Protein AF-A0A8J7GKZ3-F1 (afdb_monomer)

Foldseek 3Di:
DDPDFAPFWEQEPNDTWGWHWDDDPQQWTWIWTDDPNDIDIDIDGRNVRCVVRVDHHYDDDVVVPPDPDDPDDPPDPPDDDDD

Nearest PDB structures (foldseek):
  6em4-assembly1_A  TM=4.328E-01  e=4.264E+00  Saccharomyces cerevisiae S288C

Mean predicted aligned error: 5.75 Å

pLDDT: mean 87.32, std 11.35, range [49.41, 97.25]

InterPro domains:
  IPR046646 Protein of unknown function DUF6758 [PF20544] (3-79)

Sequence (83 aa):
MAEGLPHAKVTAAGHPTPLWAFDAPPDRSAYVGEAKGFWLYAVAWPATAGYVLAEEVVLHDLVESLPSALVFGAPSPYLHGED

Secondary structure (DSSP, 8-state):
---SS-SEEEEETTEEEEEEEE---TT-EEEEEEETTEEEEEEESSGGGGGGGGS-EEE--TTT---TT----SPPTT-PPP-

Solvent-accessible surface area (backbone atoms only — not comparable to full-atom values): 5347 Å² total; per-residue (Å²): 128,90,83,73,80,62,74,35,45,36,30,50,89,87,37,86,27,55,20,36,71,54,98,55,63,87,63,33,30,35,30,42,33,61,54,97,91,39,82,44,77,52,74,26,72,51,33,72,46,44,59,60,42,76,44,96,40,72,55,77,60,59,89,84,53,71,65,97,75,72,86,75,74,78,81,58,95,86,65,78,79,86,134

Organism: NCBI:txid619741

Radius of gyration: 13.87 Å; Cα contacts (8 Å, |Δ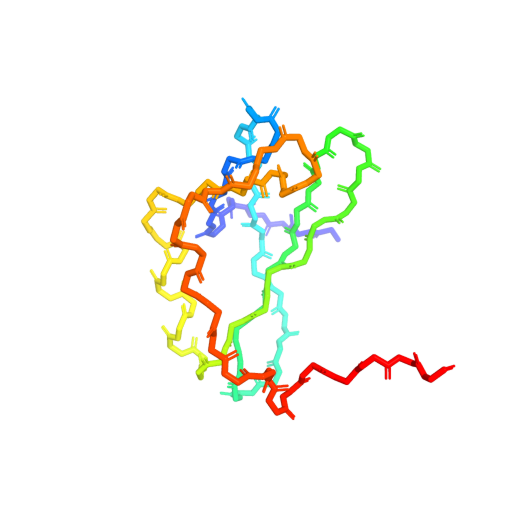i|>4): 115; chains: 1; bounding box: 29×35×29 Å

Structure (mmCIF, N/CA/C/O backbone):
data_AF-A0A8J7GKZ3-F1
#
_entry.id   AF-A0A8J7GKZ3-F1
#
loop_
_atom_site.group_PDB
_atom_site.id
_atom_site.type_symbol
_atom_site.label_atom_id
_atom_site.label_alt_id
_atom_site.label_comp_id
_atom_site.label_asym_id
_atom_site.label_entity_id
_atom_site.label_seq_id
_atom_site.pdbx_PDB_ins_code
_atom_site.Cartn_x
_atom_site.Cartn_y
_atom_site.Cartn_z
_atom_site.occupancy
_atom_site.B_iso_or_equiv
_atom_site.auth_seq_id
_atom_site.auth_comp_id
_atom_site.auth_asym_id
_atom_site.auth_atom_id
_atom_site.pdbx_PDB_model_num
ATOM 1 N N . MET A 1 1 ? 12.195 13.455 -0.135 1.00 49.41 1 MET A N 1
ATOM 2 C CA . MET A 1 1 ? 10.769 13.663 0.200 1.00 49.41 1 MET A CA 1
ATOM 3 C C . MET A 1 1 ? 10.004 13.523 -1.100 1.00 49.41 1 MET A C 1
ATOM 5 O O . MET A 1 1 ? 10.517 14.012 -2.095 1.00 49.41 1 MET A O 1
ATOM 9 N N . ALA A 1 2 ? 8.885 12.800 -1.139 1.00 53.97 2 ALA A N 1
ATOM 10 C CA . ALA A 1 2 ? 8.121 12.658 -2.377 1.00 53.97 2 ALA A CA 1
ATOM 11 C C . ALA A 1 2 ? 7.554 14.032 -2.777 1.00 53.97 2 ALA A C 1
ATOM 13 O O . ALA A 1 2 ? 6.672 14.563 -2.106 1.00 53.97 2 ALA A O 1
ATOM 14 N N . GLU A 1 3 ? 8.117 14.645 -3.815 1.00 57.94 3 GLU A N 1
ATOM 15 C CA . GLU A 1 3 ? 7.631 15.902 -4.383 1.00 57.94 3 GLU A CA 1
ATOM 16 C C . GLU A 1 3 ? 6.561 15.568 -5.430 1.00 57.94 3 GLU A C 1
ATOM 18 O O . GLU A 1 3 ? 6.850 14.918 -6.431 1.00 57.94 3 GLU A O 1
ATOM 23 N N . GLY A 1 4 ? 5.309 15.965 -5.186 1.00 75.25 4 GLY A N 1
ATOM 24 C CA . GLY A 1 4 ? 4.196 15.728 -6.111 1.00 75.25 4 GLY A CA 1
ATOM 25 C C . GLY A 1 4 ? 2.877 15.378 -5.422 1.00 75.25 4 GLY A C 1
ATOM 26 O O . GLY A 1 4 ? 2.831 15.075 -4.226 1.00 75.25 4 GLY A O 1
ATOM 27 N N . LEU A 1 5 ? 1.788 15.432 -6.195 1.00 91.00 5 LEU A N 1
ATOM 28 C CA . LEU A 1 5 ? 0.485 14.933 -5.754 1.00 91.00 5 LEU A CA 1
ATOM 29 C C . LEU A 1 5 ? 0.583 13.432 -5.424 1.00 91.00 5 LEU A C 1
ATOM 31 O O . LEU A 1 5 ? 1.363 12.716 -6.058 1.00 91.00 5 LEU A O 1
ATOM 35 N N . PRO A 1 6 ? -0.194 12.939 -4.445 1.00 94.25 6 PRO A N 1
ATOM 36 C CA . PRO A 1 6 ? -0.253 11.513 -4.165 1.00 94.25 6 PRO A CA 1
ATOM 37 C C . PRO A 1 6 ? -0.755 10.741 -5.391 1.00 94.25 6 PRO A C 1
ATOM 39 O O . PRO A 1 6 ? -1.628 11.206 -6.123 1.00 94.25 6 PRO A O 1
ATOM 42 N N . HIS A 1 7 ? -0.197 9.550 -5.591 1.00 95.38 7 HIS A N 1
ATOM 43 C CA . HIS A 1 7 ? -0.521 8.671 -6.717 1.00 95.38 7 HIS A CA 1
ATOM 44 C C . HIS A 1 7 ? -1.698 7.741 -6.402 1.00 95.38 7 HIS A C 1
ATOM 46 O O . HIS A 1 7 ? -2.359 7.257 -7.316 1.00 95.38 7 HIS A O 1
ATOM 52 N N . ALA A 1 8 ? -1.942 7.478 -5.117 1.00 95.69 8 ALA A N 1
ATOM 53 C CA . ALA A 1 8 ? -3.009 6.614 -4.634 1.00 95.69 8 ALA A CA 1
ATOM 54 C C . ALA A 1 8 ? -3.486 7.056 -3.242 1.00 95.69 8 ALA A C 1
ATOM 56 O O . ALA A 1 8 ? -2.903 7.947 -2.613 1.00 95.69 8 ALA A O 1
ATOM 57 N N . LYS A 1 9 ? -4.556 6.428 -2.755 1.00 96.06 9 LYS A N 1
ATOM 58 C CA . LYS A 1 9 ? -5.106 6.666 -1.419 1.00 96.06 9 LYS A CA 1
ATOM 59 C C . LYS A 1 9 ? -5.683 5.371 -0.865 1.00 96.06 9 LYS A C 1
ATOM 61 O O . LYS A 1 9 ? -6.348 4.639 -1.587 1.00 96.06 9 LYS A O 1
ATOM 66 N N . VAL A 1 10 ? -5.498 5.151 0.429 1.00 97.00 10 VAL A N 1
ATOM 67 C CA . VAL A 1 10 ? -6.237 4.130 1.184 1.00 97.00 10 VAL A CA 1
ATOM 68 C C . VAL A 1 10 ? -6.952 4.777 2.362 1.00 97.00 10 VAL A C 1
ATOM 70 O O . VAL A 1 10 ? -6.621 5.895 2.752 1.00 97.00 10 VAL A O 1
ATOM 73 N N . THR A 1 11 ? -7.910 4.078 2.954 1.00 96.12 11 THR A N 1
ATOM 74 C CA . THR A 1 11 ? -8.472 4.442 4.256 1.00 96.12 11 THR A CA 1
ATOM 75 C C . THR A 1 11 ? -7.888 3.515 5.313 1.00 96.12 11 THR A C 1
ATOM 77 O O . THR A 1 11 ? -8.192 2.324 5.317 1.00 96.12 11 THR A O 1
ATOM 80 N N . ALA A 1 12 ? -7.059 4.044 6.213 1.00 93.88 12 ALA A N 1
ATOM 81 C CA . ALA A 1 12 ? -6.427 3.284 7.291 1.00 93.88 12 ALA A CA 1
ATOM 82 C C . ALA A 1 12 ? -6.951 3.755 8.653 1.00 93.88 12 ALA A C 1
ATOM 84 O O . ALA A 1 12 ? -6.898 4.944 8.970 1.00 93.88 12 ALA A O 1
ATOM 85 N N . ALA A 1 13 ? -7.492 2.836 9.460 1.00 89.25 13 ALA A N 1
ATOM 86 C CA . ALA A 1 13 ? -8.092 3.149 10.767 1.00 89.25 13 ALA A CA 1
ATOM 87 C C . ALA A 1 13 ? -9.129 4.300 10.720 1.00 89.25 13 ALA A C 1
ATOM 89 O O . ALA A 1 13 ? -9.215 5.115 11.645 1.00 89.25 13 ALA A O 1
ATOM 90 N N . GLY A 1 14 ? -9.874 4.399 9.611 1.00 90.50 14 GLY A N 1
ATOM 91 C CA . GLY A 1 14 ? -10.856 5.457 9.348 1.00 90.50 14 GLY A CA 1
ATOM 92 C C . GLY A 1 14 ? -10.288 6.772 8.793 1.00 90.50 14 GLY A C 1
ATOM 93 O O . GLY A 1 14 ? -11.043 7.731 8.657 1.00 90.50 14 GLY A O 1
ATOM 94 N N . HIS A 1 15 ? -8.993 6.844 8.465 1.00 91.94 15 HIS A N 1
ATOM 95 C CA . HIS A 1 15 ? -8.342 8.062 7.962 1.00 91.94 15 HIS A CA 1
ATOM 96 C C . HIS A 1 15 ? -7.950 7.916 6.493 1.00 91.94 15 HIS A C 1
ATOM 98 O O . HIS A 1 15 ? -7.288 6.936 6.149 1.00 91.94 15 HIS A O 1
ATOM 104 N N . PRO A 1 16 ? -8.297 8.888 5.629 1.00 95.00 16 PRO A N 1
ATOM 105 C CA . PRO A 1 16 ? -7.726 8.991 4.295 1.00 95.00 16 PRO A CA 1
ATOM 106 C C . PRO A 1 16 ? -6.203 9.142 4.373 1.00 95.00 16 PRO A C 1
ATOM 108 O O . PRO A 1 16 ? -5.693 10.137 4.887 1.00 95.00 16 PRO A O 1
ATOM 111 N N . THR A 1 17 ? -5.481 8.165 3.842 1.00 96.94 17 THR A N 1
ATOM 112 C CA . THR A 1 17 ? -4.021 8.109 3.848 1.00 96.94 17 THR A CA 1
ATOM 113 C C . THR A 1 17 ? -3.509 8.247 2.417 1.00 96.94 17 THR A C 1
ATOM 115 O O . THR A 1 17 ? -3.693 7.324 1.615 1.00 96.94 17 THR A O 1
ATOM 118 N N . PRO A 1 18 ? -2.904 9.395 2.060 1.00 96.38 18 PRO A N 1
ATOM 119 C CA . PRO A 1 18 ? -2.282 9.569 0.755 1.00 96.38 18 PRO A CA 1
ATOM 120 C C . PRO A 1 18 ? -1.072 8.642 0.607 1.00 96.38 18 PRO A C 1
ATOM 122 O O . PRO A 1 18 ? -0.318 8.432 1.558 1.00 96.38 18 PRO A O 1
ATOM 125 N N . LEU A 1 19 ? -0.893 8.108 -0.599 1.00 97.12 19 LEU A N 1
ATOM 126 C CA . LEU A 1 19 ? 0.209 7.228 -0.960 1.00 97.12 19 LEU A CA 1
ATOM 127 C C . LEU A 1 19 ? 1.001 7.813 -2.135 1.00 97.12 19 LEU A C 1
ATOM 129 O O . LEU A 1 19 ? 0.431 8.202 -3.160 1.00 97.12 19 LEU A O 1
ATOM 133 N N . TRP A 1 20 ? 2.325 7.817 -2.017 1.00 96.75 20 TRP A N 1
ATOM 134 C CA . TRP A 1 20 ? 3.247 8.218 -3.076 1.00 96.75 20 TRP A CA 1
ATOM 135 C C . TRP A 1 20 ? 3.972 7.000 -3.621 1.00 96.75 20 TRP A C 1
ATOM 137 O O . TRP A 1 20 ? 4.550 6.232 -2.854 1.00 96.75 20 TRP A O 1
ATOM 147 N N . ALA A 1 21 ? 3.947 6.838 -4.943 1.00 95.31 21 ALA A N 1
ATOM 148 C CA . ALA A 1 21 ? 4.783 5.857 -5.610 1.00 95.31 21 ALA A CA 1
ATOM 149 C C . ALA A 1 21 ? 6.263 6.209 -5.406 1.00 95.31 21 ALA A C 1
ATOM 151 O O . ALA A 1 21 ? 6.631 7.387 -5.371 1.00 95.31 21 ALA A O 1
ATOM 152 N N . PHE A 1 22 ? 7.099 5.187 -5.287 1.00 93.81 22 PHE A N 1
ATOM 153 C CA . PHE A 1 22 ? 8.551 5.325 -5.283 1.00 93.81 22 PHE A CA 1
ATOM 154 C C . PHE A 1 22 ? 9.179 4.237 -6.153 1.00 93.81 22 PHE A C 1
ATOM 156 O O . PHE A 1 22 ? 8.508 3.277 -6.539 1.00 93.81 22 PHE A O 1
ATOM 163 N N . ASP A 1 23 ? 10.460 4.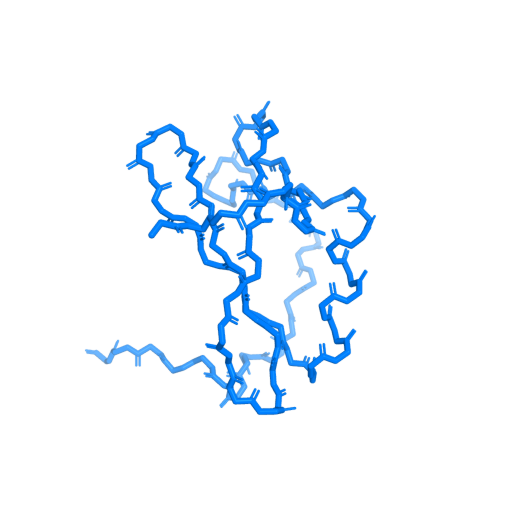403 -6.476 1.00 94.62 23 ASP A N 1
ATOM 164 C CA . ASP A 1 23 ? 11.170 3.473 -7.349 1.00 94.62 23 ASP A CA 1
ATOM 165 C C . ASP A 1 23 ? 11.161 2.053 -6.771 1.00 94.62 23 ASP A C 1
ATOM 167 O O . ASP A 1 23 ? 11.611 1.800 -5.651 1.00 94.62 23 ASP A O 1
ATOM 171 N N . ALA A 1 24 ? 10.658 1.117 -7.572 1.00 94.50 24 ALA A N 1
ATOM 172 C 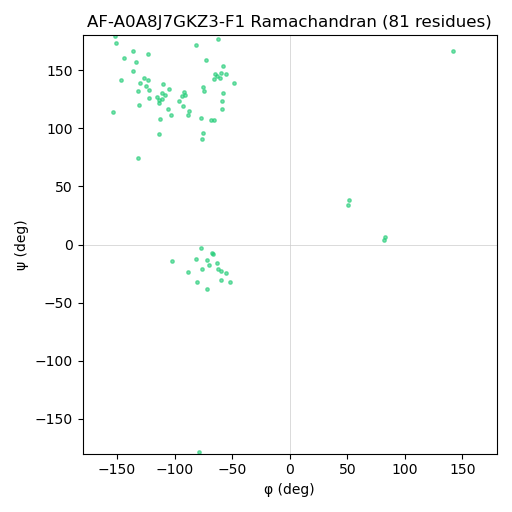CA . ALA A 1 24 ? 10.583 -0.300 -7.259 1.00 94.50 24 ALA A CA 1
ATOM 173 C C . ALA A 1 24 ? 11.072 -1.130 -8.459 1.00 94.50 24 ALA A C 1
ATOM 175 O O . ALA A 1 24 ? 11.047 -0.646 -9.594 1.00 94.50 24 ALA A O 1
ATOM 176 N N . PRO A 1 25 ? 11.518 -2.382 -8.246 1.00 95.38 25 PRO A N 1
ATOM 177 C CA . PRO A 1 25 ? 11.838 -3.278 -9.352 1.00 95.38 25 PRO A CA 1
ATOM 178 C C . PRO A 1 25 ? 10.625 -3.492 -10.282 1.00 95.38 25 PRO A C 1
ATOM 180 O O . PRO A 1 25 ? 9.485 -3.420 -9.827 1.00 95.38 25 PRO A O 1
ATOM 183 N N . PRO A 1 26 ? 10.836 -3.807 -11.573 1.00 95.44 26 PRO A N 1
ATOM 184 C CA . PRO A 1 26 ? 9.766 -3.849 -12.580 1.00 95.44 26 PRO A CA 1
ATOM 185 C C . PRO A 1 26 ? 8.719 -4.956 -12.363 1.00 95.44 26 PRO A C 1
ATOM 187 O O . PRO A 1 26 ? 7.712 -4.997 -13.065 1.00 95.44 26 PRO A O 1
ATOM 190 N N . ASP A 1 27 ? 8.948 -5.870 -11.420 1.00 94.69 27 ASP A N 1
ATOM 191 C CA . ASP A 1 27 ? 8.018 -6.942 -11.063 1.00 94.69 27 ASP A CA 1
ATOM 192 C C . ASP A 1 27 ? 6.898 -6.480 -10.116 1.00 94.69 27 ASP A C 1
ATOM 194 O O . ASP A 1 27 ? 5.918 -7.211 -9.940 1.00 94.69 27 ASP A O 1
ATOM 198 N N . ARG A 1 28 ? 7.016 -5.280 -9.529 1.00 95.25 28 ARG A N 1
ATOM 199 C CA . ARG A 1 28 ? 6.101 -4.763 -8.507 1.00 95.25 28 ARG A CA 1
ATOM 200 C C . ARG A 1 28 ? 5.873 -3.261 -8.619 1.00 95.25 28 ARG A C 1
ATOM 202 O O . ARG A 1 28 ? 6.677 -2.522 -9.173 1.00 95.25 28 ARG A O 1
ATOM 209 N N . SER A 1 29 ? 4.787 -2.807 -8.013 1.00 96.69 29 SER A N 1
ATOM 210 C CA . SER A 1 29 ? 4.557 -1.393 -7.716 1.00 96.69 29 SER A CA 1
ATOM 211 C C . SER A 1 29 ? 4.658 -1.184 -6.211 1.00 96.69 29 SER A C 1
ATOM 213 O O . SER A 1 29 ? 4.120 -2.001 -5.457 1.00 96.69 29 SER A O 1
ATOM 215 N N . ALA A 1 30 ? 5.308 -0.107 -5.775 1.00 96.75 30 ALA A N 1
ATOM 216 C CA . ALA A 1 30 ? 5.447 0.210 -4.362 1.00 96.75 30 ALA A CA 1
ATOM 217 C C . ALA A 1 30 ? 5.050 1.657 -4.073 1.00 96.75 30 ALA A C 1
ATOM 219 O O . ALA A 1 30 ? 5.367 2.576 -4.832 1.00 96.75 30 ALA A O 1
ATOM 220 N N . TYR A 1 31 ? 4.351 1.837 -2.956 1.00 96.81 31 TYR A N 1
ATOM 221 C CA . TYR A 1 31 ? 3.870 3.126 -2.495 1.00 96.81 31 TYR A CA 1
ATOM 222 C C . TYR A 1 31 ? 4.110 3.274 -0.999 1.00 96.81 31 TYR A C 1
ATOM 224 O O . TYR A 1 31 ? 4.069 2.289 -0.257 1.00 96.81 31 TYR A O 1
ATOM 232 N N . VAL A 1 32 ? 4.325 4.508 -0.558 1.00 97.25 32 VAL A N 1
ATOM 233 C CA . VAL A 1 32 ? 4.514 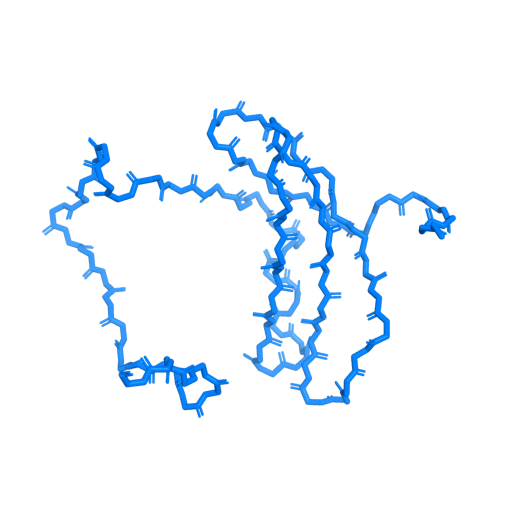4.849 0.851 1.00 97.25 32 VAL A CA 1
ATOM 234 C C . VAL A 1 32 ? 3.542 5.944 1.269 1.00 97.25 32 VAL A C 1
ATOM 236 O O . VAL A 1 32 ? 3.265 6.860 0.496 1.00 97.25 32 VAL A O 1
ATOM 239 N N . GLY A 1 33 ? 3.037 5.857 2.492 1.00 95.12 33 GLY A N 1
ATOM 240 C CA . GLY A 1 33 ? 2.269 6.912 3.142 1.00 95.12 33 GLY A CA 1
ATOM 241 C C . GLY A 1 33 ? 2.415 6.853 4.655 1.00 95.12 33 GLY A C 1
ATOM 242 O O . GLY A 1 33 ? 3.099 5.982 5.194 1.00 95.12 33 GLY A O 1
ATOM 243 N N . GLU A 1 34 ? 1.756 7.780 5.339 1.00 94.75 34 GLU A N 1
ATOM 244 C CA . GLU A 1 34 ? 1.769 7.865 6.797 1.00 94.75 34 GLU A CA 1
ATOM 245 C C . GLU A 1 34 ? 0.341 8.011 7.332 1.00 94.75 34 GLU A C 1
ATOM 247 O O . GLU A 1 34 ? -0.436 8.844 6.857 1.00 94.75 34 GLU A O 1
ATOM 252 N N . ALA A 1 35 ? -0.005 7.210 8.337 1.00 91.88 35 ALA A N 1
ATOM 253 C CA . ALA A 1 35 ? -1.277 7.287 9.042 1.00 91.88 35 ALA A CA 1
ATOM 254 C C . ALA A 1 35 ? -1.027 7.289 10.552 1.00 91.88 35 ALA A C 1
ATOM 256 O O . ALA A 1 35 ? -0.477 6.335 11.093 1.00 91.88 35 ALA A O 1
ATOM 257 N N . LYS A 1 36 ? -1.449 8.353 11.248 1.00 89.88 36 LYS A N 1
ATOM 258 C CA . LYS A 1 36 ? -1.325 8.480 12.715 1.00 89.88 36 LYS A CA 1
ATOM 259 C C . LYS A 1 36 ? 0.097 8.214 13.260 1.00 89.88 36 LYS A C 1
ATOM 261 O O . LYS A 1 36 ? 0.233 7.608 14.320 1.00 89.88 36 LYS A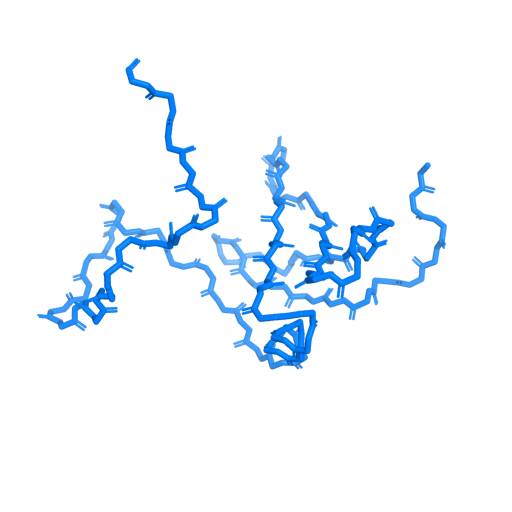 O 1
ATOM 266 N N . GLY A 1 37 ? 1.151 8.646 12.564 1.00 90.56 37 GLY A N 1
ATOM 267 C CA . GLY A 1 37 ? 2.536 8.402 12.992 1.00 90.56 37 GLY A CA 1
ATOM 268 C C . GLY A 1 37 ? 3.095 7.023 12.626 1.00 90.56 37 GLY A C 1
ATOM 269 O O . GLY A 1 37 ? 4.228 6.716 12.992 1.00 90.56 37 GLY A O 1
ATOM 270 N N . PHE A 1 38 ? 2.335 6.196 11.902 1.00 91.94 38 PHE A N 1
ATOM 271 C CA . PHE A 1 38 ? 2.793 4.912 11.380 1.00 91.94 38 PHE A CA 1
ATOM 272 C C . PHE A 1 38 ? 3.061 5.004 9.884 1.00 91.94 38 PHE A C 1
ATOM 274 O O . PHE A 1 38 ? 2.234 5.503 9.116 1.00 91.94 38 PHE A O 1
ATOM 281 N N . TRP A 1 39 ? 4.205 4.467 9.470 1.00 94.44 39 TRP A N 1
ATOM 282 C CA . TRP A 1 39 ? 4.524 4.288 8.062 1.00 94.44 39 TRP A CA 1
ATOM 283 C C . TRP A 1 39 ? 3.734 3.122 7.483 1.00 94.44 39 TRP A C 1
ATOM 285 O O . TRP A 1 39 ? 3.720 2.026 8.044 1.00 94.44 39 TRP A O 1
ATOM 295 N N . LEU A 1 40 ? 3.120 3.361 6.3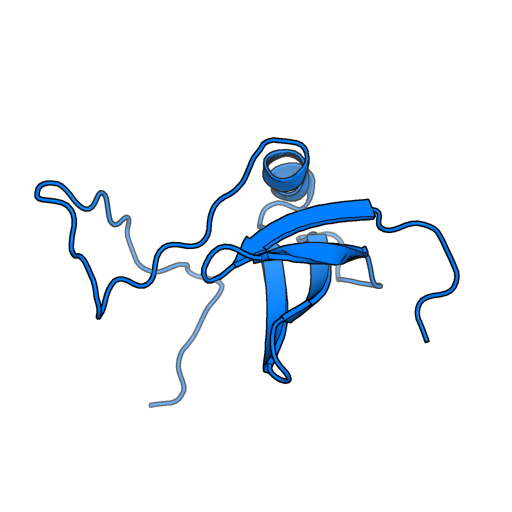31 1.00 94.44 40 LEU A N 1
ATOM 296 C CA . LEU A 1 40 ? 2.405 2.360 5.562 1.00 94.44 40 LEU A CA 1
ATOM 297 C C . LEU A 1 40 ? 3.117 2.143 4.230 1.00 94.44 40 LEU A C 1
ATOM 299 O O . LEU A 1 40 ? 3.316 3.088 3.466 1.00 94.44 40 LEU A O 1
ATOM 303 N N . TYR A 1 41 ? 3.433 0.884 3.939 1.00 94.50 41 TYR A N 1
ATOM 304 C CA . TYR A 1 41 ? 3.974 0.454 2.655 1.00 94.50 41 TYR A CA 1
ATOM 305 C C . TYR A 1 41 ? 2.954 -0.435 1.952 1.00 94.50 41 TYR A C 1
ATOM 307 O O . TYR A 1 41 ? 2.558 -1.472 2.482 1.00 94.50 41 TYR A O 1
ATOM 315 N N . ALA A 1 42 ? 2.540 -0.037 0.753 1.00 95.00 42 ALA A N 1
ATOM 316 C CA . ALA A 1 42 ? 1.712 -0.862 -0.116 1.00 95.00 42 ALA A CA 1
ATOM 317 C C . ALA A 1 42 ? 2.585 -1.397 -1.252 1.00 95.00 42 ALA A C 1
ATOM 319 O O . ALA A 1 42 ? 3.113 -0.618 -2.048 1.00 95.00 42 ALA A O 1
ATOM 320 N N . VAL A 1 43 ? 2.743 -2.719 -1.318 1.00 94.38 43 VAL A N 1
ATOM 321 C CA . VAL A 1 43 ? 3.509 -3.400 -2.368 1.00 94.38 43 VAL A CA 1
ATOM 322 C C . VAL A 1 43 ? 2.594 -4.389 -3.069 1.00 94.38 43 VAL A C 1
ATOM 324 O O . VAL A 1 43 ? 1.967 -5.223 -2.416 1.00 94.38 43 VAL A O 1
ATOM 327 N N . ALA A 1 44 ? 2.507 -4.287 -4.392 1.00 93.19 44 ALA A N 1
ATOM 328 C CA . ALA A 1 44 ? 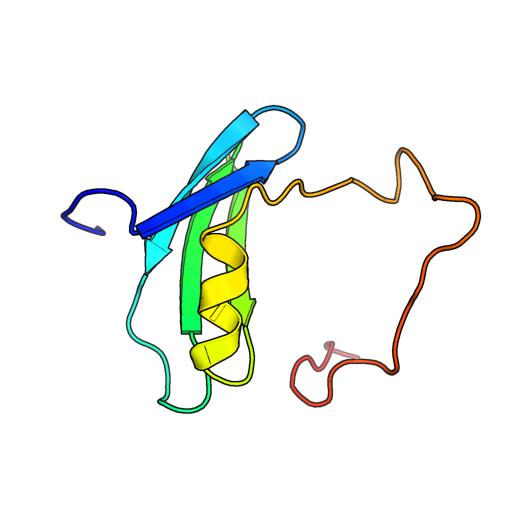1.628 -5.123 -5.196 1.00 93.19 44 ALA A CA 1
ATOM 329 C C . ALA A 1 44 ? 2.410 -5.845 -6.299 1.00 93.19 44 ALA A C 1
ATOM 331 O O . ALA A 1 44 ? 3.246 -5.240 -6.976 1.00 93.19 44 ALA A O 1
ATOM 332 N N . TRP A 1 45 ? 2.101 -7.133 -6.471 1.00 93.25 45 TRP A N 1
ATOM 333 C CA . TRP A 1 45 ? 2.604 -7.991 -7.542 1.00 93.25 45 TRP A CA 1
ATOM 334 C C . TRP A 1 45 ? 1.439 -8.593 -8.335 1.00 93.25 45 TRP A C 1
ATOM 336 O O . TRP A 1 45 ? 0.452 -9.009 -7.724 1.00 93.25 45 TRP A O 1
ATOM 346 N N . PRO A 1 46 ? 1.560 -8.715 -9.669 1.00 94.06 46 PRO A N 1
ATOM 347 C CA . PRO A 1 46 ? 2.602 -8.102 -10.510 1.00 94.06 46 PRO A CA 1
ATOM 348 C C . PRO A 1 46 ? 2.540 -6.563 -10.452 1.00 94.06 46 PRO A C 1
ATOM 350 O O . PRO A 1 46 ? 1.630 -6.020 -9.838 1.00 94.06 46 PRO A O 1
ATOM 353 N N . ALA A 1 47 ? 3.455 -5.837 -11.103 1.00 94.50 47 ALA A N 1
ATOM 354 C CA . ALA A 1 47 ? 3.451 -4.364 -11.087 1.00 94.50 47 ALA A CA 1
ATOM 355 C C . ALA A 1 47 ? 2.094 -3.730 -11.465 1.00 94.50 47 ALA A C 1
ATOM 357 O O . ALA A 1 47 ? 1.711 -2.695 -10.928 1.00 94.50 47 ALA A O 1
ATOM 358 N N . THR A 1 48 ? 1.320 -4.378 -12.340 1.00 94.88 48 THR A N 1
ATOM 359 C CA . THR A 1 48 ? -0.033 -3.935 -12.713 1.00 94.88 48 THR A CA 1
ATOM 360 C C . THR A 1 48 ? -1.066 -4.099 -11.596 1.00 94.88 48 THR A C 1
ATOM 362 O O . THR A 1 48 ? -2.097 -3.437 -11.627 1.00 94.88 48 THR A O 1
ATOM 365 N N . ALA A 1 49 ? -0.811 -4.912 -10.570 1.00 93.75 49 ALA A N 1
ATOM 366 C CA . ALA A 1 49 ? -1.688 -5.011 -9.406 1.00 93.75 49 ALA A CA 1
ATOM 367 C C . ALA A 1 49 ? -1.771 -3.689 -8.619 1.00 93.75 49 ALA A C 1
ATOM 369 O O . ALA A 1 49 ? -2.729 -3.492 -7.875 1.00 93.75 49 ALA A O 1
ATOM 370 N N . GLY A 1 50 ? -0.848 -2.743 -8.842 1.00 94.19 50 GLY A N 1
ATOM 371 C CA . GLY A 1 50 ? -0.966 -1.373 -8.339 1.00 94.19 50 GLY A CA 1
ATOM 372 C C . GLY A 1 50 ? -2.259 -0.664 -8.763 1.00 94.19 50 GLY A C 1
ATOM 373 O O . GLY A 1 50 ? -2.738 0.193 -8.026 1.00 94.19 50 GLY A O 1
ATOM 374 N N . TYR A 1 51 ? -2.891 -1.067 -9.878 1.00 94.31 51 TYR A N 1
ATOM 375 C CA . TYR A 1 51 ? -4.194 -0.531 -10.297 1.00 94.31 51 TYR A CA 1
ATOM 376 C C . TYR A 1 51 ? -5.309 -0.765 -9.271 1.00 94.31 51 TYR A C 1
ATOM 378 O O . TYR A 1 51 ? -6.264 0.003 -9.248 1.00 94.31 51 TYR A O 1
ATOM 386 N N . VAL A 1 52 ? -5.178 -1.754 -8.381 1.00 93.19 52 VAL A N 1
ATOM 387 C CA . VAL A 1 52 ? -6.132 -1.961 -7.278 1.00 93.19 52 VAL A CA 1
ATOM 388 C C . VAL A 1 52 ? -6.207 -0.732 -6.365 1.00 93.19 52 VAL A C 1
ATOM 390 O O . VAL A 1 52 ? -7.268 -0.431 -5.833 1.00 93.19 52 VAL A O 1
ATOM 393 N N . LEU A 1 53 ? -5.115 0.025 -6.223 1.00 93.88 53 LEU A N 1
ATOM 394 C CA . LEU A 1 53 ? -5.079 1.236 -5.397 1.00 93.88 53 LEU A CA 1
ATOM 395 C C . LEU A 1 53 ? -5.738 2.460 -6.060 1.00 93.88 53 LEU A C 1
ATOM 397 O O . LEU A 1 53 ? -5.792 3.523 -5.440 1.00 93.88 53 LEU A O 1
ATOM 401 N N . ALA A 1 54 ? -6.208 2.337 -7.307 1.00 89.75 54 ALA A N 1
ATOM 402 C CA . ALA A 1 54 ? -7.064 3.346 -7.931 1.00 89.75 54 ALA A CA 1
ATOM 403 C C . ALA A 1 54 ? -8.512 3.278 -7.409 1.00 89.75 54 ALA A C 1
ATOM 405 O O . ALA A 1 54 ? -9.241 4.264 -7.507 1.00 89.75 54 ALA A O 1
ATOM 406 N N . GLU A 1 55 ? -8.912 2.133 -6.849 1.00 92.38 55 GLU A N 1
ATOM 407 C CA . GLU A 1 55 ? -10.211 1.931 -6.210 1.00 92.38 55 GLU A CA 1
ATOM 408 C C . GLU A 1 55 ? -10.227 2.471 -4.770 1.00 92.38 55 GLU A C 1
ATOM 410 O O . GLU A 1 55 ? -9.199 2.832 -4.188 1.00 92.38 55 GLU A O 1
ATOM 415 N N . GLU A 1 56 ? -11.408 2.495 -4.151 1.00 92.75 56 GLU A N 1
ATOM 416 C CA . GLU A 1 56 ? -11.526 2.789 -2.723 1.00 92.75 56 GLU A CA 1
ATOM 417 C C . GLU A 1 56 ? -11.085 1.584 -1.880 1.00 92.75 56 GLU A C 1
ATOM 419 O O . GLU A 1 56 ? -11.852 0.660 -1.611 1.00 92.75 56 GLU A O 1
ATOM 424 N N . VAL A 1 57 ? -9.824 1.601 -1.448 1.00 94.94 57 VAL A N 1
ATOM 425 C CA . VAL A 1 57 ? -9.245 0.542 -0.615 1.00 94.94 57 VAL A CA 1
ATOM 426 C C . VAL A 1 57 ? -9.301 0.927 0.861 1.00 94.94 57 VAL A C 1
ATOM 428 O O . VAL A 1 57 ? -8.745 1.946 1.278 1.00 94.94 57 VAL A O 1
ATOM 431 N N . VAL A 1 58 ? -9.931 0.075 1.672 1.00 93.12 58 VAL A N 1
ATOM 432 C CA . VAL A 1 58 ? -10.025 0.227 3.130 1.00 93.12 58 VAL A CA 1
ATOM 433 C C . VAL A 1 58 ? -9.195 -0.855 3.814 1.00 93.12 58 VAL A C 1
ATOM 435 O O . VAL A 1 58 ? -9.384 -2.046 3.571 1.00 93.12 58 VAL A O 1
ATOM 438 N N . LEU A 1 59 ? -8.274 -0.442 4.685 1.00 91.44 59 LEU A N 1
ATOM 439 C CA . LEU A 1 59 ? -7.493 -1.348 5.519 1.00 91.44 59 LEU A CA 1
ATOM 440 C C . LEU A 1 59 ? -8.247 -1.607 6.822 1.00 91.44 59 LEU A C 1
ATOM 442 O O . LEU A 1 59 ? -8.403 -0.710 7.655 1.00 91.44 59 LEU A O 1
ATOM 446 N N . HIS A 1 60 ? -8.715 -2.843 6.977 1.00 87.44 60 HIS A N 1
ATOM 447 C CA . HIS A 1 60 ? -9.402 -3.307 8.176 1.00 87.44 60 HIS A CA 1
ATOM 448 C C . HIS A 1 60 ? -8.413 -3.930 9.160 1.00 87.44 60 HIS A C 1
ATOM 450 O O . HIS A 1 60 ? -7.618 -4.791 8.784 1.00 87.44 60 HIS A O 1
ATOM 456 N N . ASP A 1 61 ? -8.494 -3.511 10.423 1.00 86.12 61 ASP A N 1
ATOM 457 C CA . ASP A 1 61 ? -7.766 -4.157 11.508 1.00 86.12 61 ASP A CA 1
ATOM 458 C C . ASP A 1 61 ? -8.473 -5.463 11.892 1.00 86.12 61 ASP A C 1
ATOM 460 O O . ASP A 1 61 ? -9.567 -5.468 12.464 1.00 86.12 61 ASP A O 1
ATOM 464 N N . LEU A 1 62 ? -7.837 -6.583 11.554 1.00 85.06 62 LEU A N 1
ATOM 465 C CA . LEU A 1 62 ? -8.356 -7.913 11.852 1.00 85.06 62 LEU A CA 1
ATOM 466 C C . LEU A 1 62 ? -8.272 -8.265 13.345 1.00 85.06 62 LEU A C 1
ATOM 468 O O . LEU A 1 62 ? -8.916 -9.223 13.759 1.00 85.06 62 LEU A O 1
ATOM 472 N N . VAL A 1 63 ? -7.527 -7.519 14.167 1.00 84.69 63 VAL A N 1
ATOM 473 C CA . VAL A 1 63 ? -7.549 -7.690 15.630 1.00 84.69 63 VAL A CA 1
ATOM 474 C C . VAL A 1 63 ? -8.870 -7.175 16.208 1.00 84.69 63 VAL A C 1
ATOM 476 O O . VAL A 1 63 ? -9.429 -7.796 17.111 1.00 84.69 63 VAL A O 1
ATOM 479 N N . GLU A 1 64 ? -9.391 -6.066 15.675 1.00 84.38 64 GLU A N 1
ATOM 480 C CA . GLU A 1 64 ? -10.650 -5.462 16.132 1.00 84.38 64 GLU A CA 1
ATOM 481 C C . GLU A 1 64 ? -11.886 -6.161 15.551 1.00 84.38 64 GLU A C 1
ATOM 483 O O . GLU A 1 64 ? -12.930 -6.230 16.208 1.00 84.38 64 GLU A O 1
ATOM 488 N N . SER A 1 65 ? -11.798 -6.684 14.322 1.00 78.06 65 SER A N 1
ATOM 489 C CA . SER A 1 65 ? -12.921 -7.364 13.675 1.00 78.06 65 SER A CA 1
ATOM 490 C C . SER A 1 65 ? -12.472 -8.403 12.647 1.00 78.06 65 SER A C 1
ATOM 492 O O . SER A 1 65 ? -11.940 -8.069 11.589 1.00 78.06 65 SER A O 1
ATOM 494 N N . LEU A 1 66 ? -12.753 -9.680 12.928 1.00 80.81 66 LEU A N 1
ATOM 495 C CA . LEU A 1 66 ? -12.584 -10.771 11.968 1.00 80.81 66 LEU A CA 1
ATOM 496 C C . LEU A 1 66 ? -13.897 -11.009 11.208 1.00 80.81 66 LEU A C 1
ATOM 498 O O . LEU A 1 66 ? -14.902 -11.367 11.832 1.00 80.81 66 LEU A O 1
ATOM 502 N N . PRO A 1 67 ? -13.921 -10.863 9.871 1.00 76.31 67 PRO A N 1
ATOM 503 C CA . PRO A 1 67 ? -15.087 -11.241 9.087 1.00 76.31 67 PRO A CA 1
ATOM 504 C C . PRO A 1 67 ? -15.317 -12.757 9.165 1.00 76.31 67 PRO A C 1
ATOM 506 O O . PRO A 1 67 ? -14.375 -13.547 9.215 1.00 76.31 67 PRO A O 1
ATOM 509 N N . SER A 1 68 ? -16.585 -13.174 9.121 1.00 76.12 68 SER A N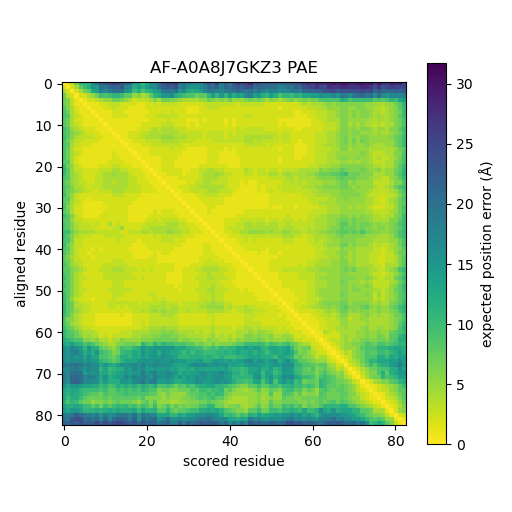 1
ATOM 510 C CA . SER A 1 68 ? -16.985 -14.588 9.224 1.00 76.12 68 SER A CA 1
ATOM 511 C C . SER A 1 68 ? -16.459 -15.471 8.086 1.00 76.12 68 SER A C 1
ATOM 513 O O . SER A 1 68 ? -16.370 -16.686 8.248 1.00 76.12 68 SER A O 1
ATOM 515 N N . ALA A 1 69 ? -16.093 -14.871 6.951 1.00 74.12 69 ALA A N 1
ATOM 516 C CA . ALA A 1 69 ? -15.474 -15.532 5.811 1.00 74.12 69 ALA A CA 1
ATOM 517 C C . ALA A 1 69 ? -14.247 -14.736 5.350 1.00 74.12 69 ALA A C 1
ATOM 519 O O . ALA A 1 69 ? -14.281 -14.041 4.334 1.00 74.12 69 ALA A O 1
ATOM 520 N N . LEU A 1 70 ? -13.157 -14.813 6.115 1.00 74.12 70 LEU A N 1
ATOM 521 C CA . LEU A 1 70 ? -11.875 -14.297 5.652 1.00 74.12 70 LEU A CA 1
ATOM 522 C C . LEU A 1 70 ? -11.382 -15.183 4.502 1.00 74.12 70 LEU A C 1
ATOM 524 O O . LEU A 1 70 ? -10.966 -16.322 4.715 1.00 74.12 70 LEU A O 1
ATOM 528 N N . VAL A 1 71 ? -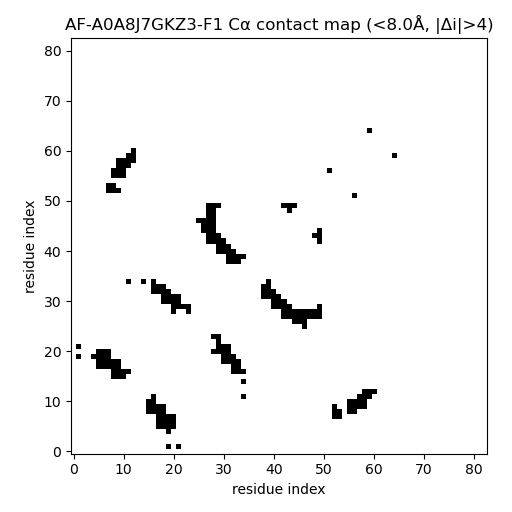11.441 -14.667 3.275 1.00 67.69 71 VAL A N 1
ATOM 529 C CA . VAL A 1 71 ? -10.819 -15.322 2.121 1.00 67.69 71 VAL A CA 1
ATOM 530 C C . VAL A 1 71 ? -9.319 -15.068 2.218 1.00 67.69 71 VAL A C 1
ATOM 532 O O . VAL A 1 71 ? -8.822 -14.049 1.745 1.00 67.69 71 VAL A O 1
ATOM 535 N N . PHE A 1 72 ? -8.595 -15.970 2.876 1.00 69.88 72 PHE A N 1
ATOM 536 C CA . PHE A 1 72 ? -7.139 -15.979 2.825 1.00 69.88 72 PHE A CA 1
ATOM 537 C C . PHE A 1 72 ? -6.686 -16.938 1.720 1.00 69.88 72 PHE A C 1
ATOM 539 O O . PHE A 1 72 ? -7.138 -18.080 1.630 1.00 69.88 72 PHE A O 1
ATOM 546 N N . GLY A 1 73 ? -5.827 -16.443 0.831 1.00 69.12 73 GLY A N 1
ATOM 547 C CA . GLY A 1 73 ? -5.121 -17.278 -0.135 1.00 69.12 73 GLY A CA 1
ATOM 548 C C . GLY A 1 73 ? -3.932 -17.987 0.512 1.00 69.12 73 GLY A C 1
ATOM 549 O O . GLY A 1 73 ? -3.651 -17.816 1.700 1.00 69.12 73 GLY A O 1
ATOM 550 N N . ALA A 1 74 ? -3.192 -18.755 -0.288 1.00 78.62 74 ALA A N 1
ATOM 551 C CA . ALA A 1 74 ? -1.862 -19.194 0.119 1.00 78.62 74 ALA A CA 1
ATOM 552 C C . ALA A 1 74 ? -0.996 -17.968 0.484 1.00 78.62 74 ALA A C 1
ATOM 554 O O . ALA A 1 74 ? -1.165 -16.912 -0.137 1.00 78.62 74 ALA A O 1
ATOM 555 N N . PRO A 1 75 ? -0.074 -18.088 1.458 1.00 75.94 75 PRO A N 1
ATOM 556 C CA . PRO A 1 75 ? 0.889 -17.035 1.747 1.00 75.94 75 PRO A CA 1
ATOM 557 C C . PRO A 1 75 ? 1.560 -16.543 0.464 1.00 75.94 75 PRO A C 1
ATOM 559 O O . PRO A 1 75 ? 1.888 -17.339 -0.420 1.00 75.94 75 PRO A O 1
ATOM 562 N N . SER A 1 76 ? 1.744 -15.227 0.356 1.00 75.25 76 SER A N 1
ATOM 563 C CA . SER A 1 76 ? 2.417 -14.644 -0.801 1.00 75.25 76 SER A CA 1
ATOM 564 C C . SER A 1 76 ? 3.818 -15.249 -0.936 1.00 75.25 76 SER A C 1
ATOM 566 O O . SER A 1 76 ? 4.575 -15.213 0.035 1.00 75.25 76 SER A O 1
ATOM 568 N N . PRO A 1 77 ? 4.222 -15.732 -2.125 1.00 84.25 77 PRO A N 1
ATOM 569 C CA . PRO A 1 77 ? 5.586 -16.208 -2.339 1.00 84.25 77 PRO A CA 1
ATOM 570 C C . PRO A 1 77 ? 6.622 -15.073 -2.277 1.00 84.25 77 PRO A C 1
ATOM 572 O O . PRO A 1 77 ? 7.813 -15.350 -2.328 1.00 84.25 77 PRO A O 1
ATOM 575 N N . TYR A 1 78 ? 6.182 -13.810 -2.199 1.00 82.81 78 TYR A N 1
ATOM 576 C CA . TYR A 1 78 ? 7.038 -12.622 -2.192 1.00 82.81 78 TYR A CA 1
ATOM 577 C C . TYR A 1 78 ? 7.241 -12.008 -0.804 1.00 82.81 78 TYR A C 1
ATOM 579 O O . TYR A 1 78 ? 8.103 -11.142 -0.649 1.00 82.81 78 TYR A O 1
ATOM 587 N N . LEU A 1 79 ? 6.431 -12.403 0.184 1.00 75.75 79 LEU A N 1
ATOM 588 C CA . LEU A 1 79 ? 6.493 -11.865 1.539 1.00 75.75 79 LEU A CA 1
ATOM 589 C C . LEU A 1 79 ? 6.943 -12.978 2.486 1.00 75.75 79 LEU A C 1
ATOM 591 O O . LEU A 1 79 ? 6.143 -13.798 2.930 1.00 75.75 79 LEU A O 1
ATOM 595 N N . HIS A 1 80 ? 8.242 -13.017 2.756 1.00 77.38 80 HIS A N 1
ATOM 596 C CA . HIS A 1 80 ? 8.822 -13.919 3.743 1.00 77.38 80 HIS A CA 1
ATOM 597 C C . HIS A 1 80 ? 8.859 -13.199 5.094 1.00 77.38 80 HIS A C 1
ATOM 599 O O . HIS A 1 80 ? 9.312 -12.057 5.163 1.00 77.38 80 HIS A O 1
ATOM 605 N N . GLY A 1 81 ? 8.340 -13.838 6.144 1.00 66.25 81 GLY A N 1
ATOM 606 C CA . GLY A 1 81 ? 8.582 -13.388 7.514 1.00 66.25 81 GLY A CA 1
ATOM 607 C C . GLY A 1 81 ? 10.022 -13.695 7.928 1.00 66.25 81 GLY A C 1
ATOM 608 O O . GLY A 1 81 ? 10.662 -14.559 7.331 1.00 66.25 81 GLY A O 1
ATOM 609 N N . GLU A 1 82 ? 10.525 -12.985 8.932 1.00 65.12 82 GLU A N 1
ATOM 610 C CA . GLU A 1 82 ? 11.680 -13.461 9.698 1.00 65.12 82 GLU A CA 1
ATOM 611 C C . GLU A 1 82 ? 11.197 -14.585 10.635 1.00 65.12 82 GLU A C 1
ATOM 613 O O . GLU A 1 82 ? 10.116 -14.459 11.218 1.00 65.12 82 GLU A O 1
ATOM 618 N N . ASP A 1 83 ? 11.954 -15.687 10.705 1.00 55.59 83 ASP A N 1
ATOM 619 C CA . ASP A 1 83 ? 11.691 -16.844 11.583 1.00 55.59 83 ASP A CA 1
ATOM 620 C C . ASP A 1 83 ? 11.847 -16.505 13.078 1.00 55.59 83 ASP A C 1
ATOM 622 O O . ASP A 1 83 ? 12.768 -15.726 13.429 1.00 55.59 83 ASP A O 1
#